Protein AF-A0A925KJ68-F1 (afdb_monomer_lite)

Secondary structure (DSSP, 8-state):
--GGG-STHHHHHHHHHHHHHHHHHTT---SSS-HHHHHHHHHHHHHHTT-HHHHHHHHHHHHHIIIIIIHHHS-GGGHHHHHHTSHHHHHHHHHHHHTTTTS--

Radius of gyration: 14.36 Å; chains: 1; bounding box: 29×29×43 Å

Foldseek 3Di:
DLPPCPPVVSLVVQQVVLVVVVVVCVVDPDPPDDVLVSLLSNLVSCVSVVVNVSSLVSLLVSQCCQPPPPLVPDPPVCSVCSCVVPPSNVVSVVVCVVVVVPPDD

Sequence (105 aa):
MADALRSGGRADEAVLLVREALTQLERCYPLAMYLGQVWWIAYQVLAAAGHTDEAVAALQAGRSWVLHDALPHVPVEYRESFLTGNLTNRSLLAQAQETGVGARG

Structure (mmCIF, N/CA/C/O backbone):
data_AF-A0A925KJ68-F1
#
_entry.id   AF-A0A925KJ68-F1
#
loop_
_atom_site.group_PDB
_atom_site.id
_atom_site.type_symbol
_atom_site.label_atom_id
_atom_site.label_alt_id
_atom_site.label_comp_id
_atom_site.label_asym_id
_atom_site.label_entity_id
_atom_site.label_seq_id
_atom_site.pdbx_PDB_ins_code
_atom_site.Cartn_x
_atom_site.Cartn_y
_atom_site.Cartn_z
_atom_site.occupancy
_atom_site.B_iso_or_equiv
_atom_site.auth_seq_id
_atom_site.auth_comp_id
_atom_site.auth_asym_id
_atom_site.auth_atom_id
_atom_site.pdbx_PDB_model_num
ATOM 1 N N . MET A 1 1 ? 5.770 -7.470 15.119 1.00 42.12 1 MET A N 1
ATOM 2 C CA . MET A 1 1 ? 5.695 -6.019 14.827 1.00 42.12 1 MET A CA 1
ATOM 3 C C . MET A 1 1 ? 4.271 -5.444 14.940 1.00 42.12 1 MET A C 1
ATOM 5 O O . MET A 1 1 ? 4.134 -4.235 14.857 1.00 42.12 1 MET A O 1
ATOM 9 N N . ALA A 1 2 ? 3.237 -6.259 15.212 1.00 43.56 2 ALA A N 1
ATOM 10 C CA . ALA A 1 2 ? 1.846 -5.807 15.378 1.00 43.56 2 ALA A CA 1
ATOM 11 C C . ALA A 1 2 ? 1.459 -5.386 16.819 1.00 43.56 2 ALA A C 1
ATOM 13 O O . ALA A 1 2 ? 0.488 -4.663 17.002 1.00 43.56 2 ALA A O 1
ATOM 14 N N . ASP A 1 3 ? 2.227 -5.772 17.846 1.00 43.69 3 ASP A N 1
ATOM 15 C CA . ASP A 1 3 ? 1.875 -5.493 19.255 1.00 43.69 3 ASP A CA 1
ATOM 16 C C . ASP A 1 3 ? 2.063 -4.021 19.678 1.00 43.69 3 ASP A C 1
ATOM 18 O O . ASP A 1 3 ? 1.486 -3.564 20.662 1.00 43.69 3 ASP A O 1
ATOM 22 N N . ALA A 1 4 ? 2.853 -3.243 18.929 1.00 41.78 4 ALA A N 1
ATOM 23 C CA . ALA A 1 4 ? 3.221 -1.880 19.317 1.00 41.78 4 ALA A CA 1
ATOM 24 C C . ALA A 1 4 ? 2.145 -0.817 19.016 1.00 41.78 4 ALA A C 1
ATOM 26 O O . ALA A 1 4 ? 2.259 0.301 19.516 1.00 41.78 4 ALA A O 1
ATOM 27 N N . LEU A 1 5 ? 1.116 -1.139 18.223 1.00 52.06 5 LEU A N 1
ATOM 28 C CA . LEU A 1 5 ? 0.038 -0.206 17.850 1.00 52.06 5 LEU A CA 1
ATOM 29 C C . LEU A 1 5 ? -1.174 -0.270 18.798 1.00 52.06 5 LEU A C 1
ATOM 31 O O . LEU A 1 5 ? -2.075 0.553 18.704 1.00 52.06 5 LEU A O 1
ATOM 35 N N . ARG A 1 6 ? -1.185 -1.210 19.753 1.00 51.97 6 ARG A N 1
ATOM 36 C CA . ARG A 1 6 ? -2.344 -1.531 20.604 1.00 51.97 6 ARG A CA 1
ATOM 37 C C . ARG A 1 6 ? -2.566 -0.581 21.796 1.00 51.97 6 ARG A C 1
ATOM 39 O O . ARG A 1 6 ? -3.411 -0.844 22.645 1.00 51.97 6 ARG A O 1
ATOM 46 N N . SER A 1 7 ? -1.824 0.518 21.904 1.00 49.94 7 SER A N 1
ATOM 47 C CA . SER A 1 7 ? -2.083 1.552 22.915 1.00 49.94 7 SER A CA 1
ATOM 48 C C . SER A 1 7 ? -2.966 2.641 22.300 1.00 49.94 7 SER A C 1
ATOM 50 O O . SER A 1 7 ? -2.426 3.572 21.711 1.00 49.94 7 SER A O 1
ATOM 52 N N . GLY A 1 8 ? -4.290 2.486 22.415 1.00 54.50 8 GLY A N 1
ATOM 53 C CA . GLY A 1 8 ? -5.386 3.335 21.896 1.00 54.50 8 GLY A CA 1
ATOM 54 C C . GLY A 1 8 ? -5.028 4.642 21.174 1.00 54.50 8 GLY A C 1
ATOM 55 O O . GLY A 1 8 ? -5.306 4.757 19.991 1.00 54.50 8 GLY A O 1
ATOM 56 N N . GLY A 1 9 ? -4.355 5.597 21.829 1.00 61.75 9 GLY A N 1
ATOM 57 C CA . GLY A 1 9 ? -3.986 6.880 21.205 1.00 61.75 9 GLY A CA 1
ATOM 58 C C . GLY A 1 9 ? -3.048 6.777 19.991 1.00 61.75 9 GLY A C 1
ATOM 59 O O . GLY A 1 9 ? -3.192 7.522 19.031 1.00 61.75 9 GLY A O 1
ATOM 60 N N . ARG A 1 10 ? -2.147 5.788 19.962 1.00 74.75 10 ARG A N 1
ATOM 61 C CA . ARG A 1 10 ? -1.194 5.605 18.851 1.00 74.75 10 ARG A CA 1
ATOM 62 C C . ARG A 1 10 ? -1.845 5.057 17.582 1.00 74.75 10 ARG A C 1
ATOM 64 O O . ARG A 1 10 ? -1.282 5.234 16.505 1.00 74.75 10 ARG A O 1
ATOM 71 N N . ALA A 1 11 ? -2.981 4.368 17.705 1.00 80.06 11 ALA A N 1
ATOM 72 C CA . ALA A 1 11 ? -3.716 3.850 16.556 1.00 80.06 11 ALA A CA 1
ATOM 73 C C . ALA A 1 11 ? -4.455 4.986 15.836 1.00 80.06 11 ALA A C 1
ATOM 75 O O . ALA A 1 11 ? -4.313 5.125 14.623 1.00 80.06 11 ALA A O 1
ATOM 76 N N . ASP A 1 12 ? -5.142 5.849 16.587 1.00 84.06 12 ASP A N 1
ATOM 77 C CA . ASP A 1 12 ? -5.860 7.003 16.036 1.00 84.06 12 ASP A CA 1
ATOM 78 C C . ASP A 1 12 ? -4.902 8.012 15.384 1.00 84.06 12 ASP A C 1
ATOM 80 O O . ASP A 1 12 ? -5.144 8.485 14.271 1.00 84.06 12 ASP A O 1
ATOM 84 N N . GLU A 1 13 ? -3.762 8.287 16.029 1.00 86.94 13 GLU A N 1
ATOM 85 C CA . GLU A 1 13 ? -2.701 9.119 15.451 1.00 86.94 13 GLU A CA 1
ATOM 86 C C . GLU A 1 13 ? -2.149 8.516 14.150 1.00 86.94 13 GLU A C 1
ATOM 88 O O . GLU A 1 13 ? -1.968 9.227 13.160 1.00 86.94 13 GLU A O 1
ATOM 93 N N . ALA A 1 14 ? -1.919 7.199 14.113 1.00 86.56 14 ALA A N 1
ATOM 94 C CA . ALA A 1 14 ? -1.439 6.524 12.910 1.00 86.56 14 ALA A CA 1
ATOM 95 C C . ALA A 1 14 ? -2.460 6.593 11.764 1.00 86.56 14 ALA A C 1
ATOM 97 O O . ALA A 1 14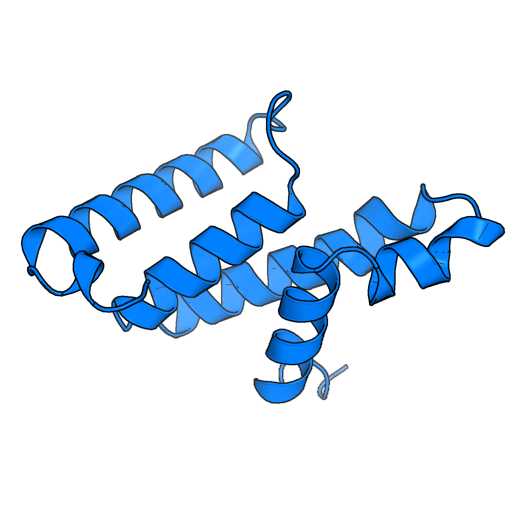 ? -2.074 6.828 10.617 1.00 86.56 14 ALA A O 1
ATOM 98 N N . VAL A 1 15 ? -3.752 6.432 12.061 1.00 90.94 15 VAL A N 1
ATOM 99 C CA . VAL A 1 15 ? -4.832 6.576 11.074 1.00 90.94 15 VAL A CA 1
ATOM 100 C C . VAL A 1 15 ? -4.866 7.997 10.514 1.00 90.94 15 VAL A C 1
ATOM 102 O O . VAL A 1 15 ? -4.946 8.168 9.296 1.00 90.94 15 VAL A O 1
ATOM 105 N N . LEU A 1 16 ? -4.756 9.017 11.371 1.00 91.19 16 LEU A N 1
ATOM 106 C CA . LEU A 1 16 ? -4.734 10.413 10.932 1.00 91.19 16 LEU A CA 1
ATOM 107 C C . LEU A 1 16 ? -3.545 10.691 10.003 1.00 91.19 16 LEU A C 1
ATOM 109 O O . LEU A 1 16 ? -3.725 11.270 8.932 1.00 91.19 16 LEU A O 1
ATOM 113 N N . LEU A 1 17 ? -2.349 10.229 10.378 1.00 90.38 17 LEU A N 1
ATOM 114 C CA . LEU A 1 17 ? -1.136 10.388 9.572 1.00 90.38 17 LEU A CA 1
ATOM 115 C C . LEU A 1 17 ? -1.246 9.692 8.213 1.00 90.38 17 LEU A C 1
ATOM 117 O O . LEU A 1 17 ? -0.818 10.247 7.203 1.00 90.38 17 LEU A O 1
ATOM 121 N N . VAL A 1 18 ? -1.836 8.496 8.170 1.00 90.75 18 VAL A N 1
ATOM 122 C CA . VAL A 1 18 ? -2.081 7.787 6.911 1.00 90.75 18 VAL A CA 1
ATOM 123 C C . VAL A 1 18 ? -3.050 8.567 6.029 1.00 90.75 18 VAL A C 1
ATOM 125 O O . VAL A 1 18 ? -2.747 8.774 4.859 1.00 90.75 18 VAL A O 1
ATOM 128 N N . ARG A 1 19 ? -4.181 9.041 6.560 1.00 91.50 19 ARG A N 1
ATOM 129 C CA . ARG A 1 19 ? -5.160 9.816 5.777 1.00 91.50 19 ARG A CA 1
ATOM 130 C C . ARG A 1 19 ? -4.560 11.103 5.216 1.00 91.50 19 ARG A C 1
ATOM 132 O O . ARG A 1 19 ? -4.789 11.426 4.051 1.00 91.50 19 ARG A O 1
ATOM 139 N N . GLU A 1 20 ? -3.757 11.799 6.013 1.00 89.75 20 GLU A N 1
ATOM 140 C CA . GLU A 1 20 ? -3.028 12.984 5.562 1.00 89.75 20 GLU A CA 1
ATOM 141 C C . GLU A 1 20 ? -2.045 12.627 4.437 1.00 89.75 20 GLU A C 1
ATOM 143 O O . GLU A 1 20 ? -2.041 13.273 3.391 1.00 89.75 20 GLU A O 1
ATOM 148 N N . ALA A 1 21 ? -1.274 11.546 4.588 1.00 87.00 21 ALA A N 1
ATOM 149 C CA . ALA A 1 21 ? -0.361 11.078 3.546 1.00 87.00 21 ALA A CA 1
ATOM 150 C C . ALA A 1 21 ? -1.094 10.703 2.243 1.00 87.00 21 ALA A C 1
ATOM 152 O O . ALA A 1 21 ? -0.618 11.037 1.158 1.00 87.00 21 ALA A O 1
ATOM 153 N N . LEU A 1 22 ? -2.260 10.053 2.332 1.00 86.88 22 LEU A N 1
ATOM 154 C CA . LEU A 1 22 ? -3.095 9.731 1.170 1.00 86.88 22 LEU A CA 1
ATOM 155 C C . LEU A 1 22 ? -3.676 10.989 0.504 1.00 86.88 22 LEU A C 1
ATOM 157 O O . LEU A 1 22 ? -3.706 11.076 -0.718 1.00 86.88 22 LEU A O 1
ATOM 161 N N . THR A 1 23 ? -4.060 11.995 1.289 1.00 87.38 23 THR A N 1
ATOM 162 C CA . THR A 1 23 ? -4.538 13.288 0.768 1.00 87.38 23 THR A CA 1
ATOM 163 C C . THR A 1 23 ? -3.417 14.058 0.066 1.00 87.38 23 THR A C 1
ATOM 165 O O . THR A 1 23 ? -3.623 14.690 -0.970 1.00 87.38 23 THR A O 1
ATOM 168 N N . GLN A 1 24 ? -2.195 13.999 0.600 1.00 84.31 24 GLN A N 1
ATOM 169 C CA . GLN A 1 24 ? -1.029 14.608 -0.038 1.00 84.31 24 GLN A CA 1
ATOM 170 C C . GLN A 1 24 ? -0.622 13.878 -1.318 1.00 84.31 24 GLN A C 1
ATOM 172 O O . GLN A 1 24 ? -0.180 14.530 -2.263 1.00 84.31 24 GLN A O 1
ATOM 177 N N . LEU A 1 25 ? -0.818 12.559 -1.381 1.00 80.88 25 LEU A N 1
ATOM 178 C CA . LEU A 1 25 ? -0.553 11.757 -2.574 1.00 80.88 25 LEU A CA 1
ATOM 179 C C . LEU A 1 25 ? -1.365 12.194 -3.794 1.00 80.88 25 LEU A C 1
ATOM 181 O O . LEU A 1 25 ? -0.843 12.176 -4.906 1.00 80.88 25 LEU A O 1
ATOM 185 N N . GLU A 1 26 ? -2.609 12.630 -3.591 1.00 70.50 26 GLU A N 1
ATOM 186 C CA . GLU A 1 26 ? -3.448 13.179 -4.665 1.00 70.50 26 GLU A CA 1
ATOM 187 C C . GLU A 1 26 ? -2.869 14.470 -5.260 1.00 70.50 26 GLU A C 1
ATOM 189 O O . GLU A 1 26 ? -3.176 14.835 -6.394 1.00 70.50 26 GLU A O 1
ATOM 194 N N . ARG A 1 27 ? -2.026 15.176 -4.499 1.00 74.25 27 ARG A N 1
ATOM 195 C CA . ARG A 1 27 ? -1.457 16.474 -4.878 1.00 74.25 27 ARG A CA 1
ATOM 196 C C . ARG A 1 27 ? -0.021 16.365 -5.374 1.00 74.25 27 ARG A C 1
ATOM 198 O O . ARG A 1 27 ? 0.354 17.091 -6.291 1.00 74.25 27 ARG A O 1
ATOM 205 N N . CYS A 1 28 ? 0.774 15.482 -4.774 1.00 68.94 28 CYS A N 1
ATOM 206 C CA . CYS A 1 28 ? 2.198 15.336 -5.045 1.00 68.94 28 CYS A CA 1
ATOM 207 C C . CYS A 1 28 ? 2.638 13.873 -4.925 1.00 68.94 28 CYS A C 1
ATOM 209 O O . CYS A 1 28 ? 2.460 13.233 -3.889 1.00 68.94 28 CYS A O 1
ATOM 211 N N . TYR A 1 29 ? 3.322 13.373 -5.954 1.00 67.19 29 TYR A N 1
ATOM 212 C CA . TYR A 1 29 ? 3.985 12.072 -5.891 1.00 67.19 29 TYR A CA 1
ATOM 213 C C . TYR A 1 29 ? 5.179 12.115 -4.913 1.00 67.19 29 TYR A C 1
ATOM 215 O O . TYR A 1 29 ? 6.028 13.006 -5.029 1.00 67.19 29 TYR A O 1
ATOM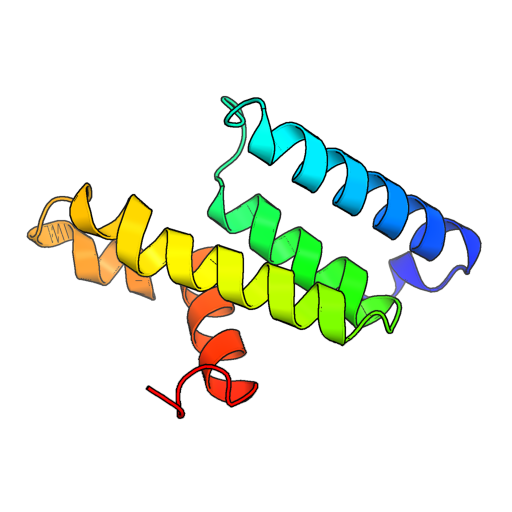 223 N N . PRO A 1 30 ? 5.301 11.169 -3.963 1.00 64.38 30 PRO A N 1
ATOM 224 C CA . PRO A 1 30 ? 6.402 11.139 -3.012 1.00 64.38 30 PRO A CA 1
ATOM 225 C C . PRO A 1 30 ? 7.703 10.782 -3.730 1.00 64.38 30 PRO A C 1
ATOM 227 O O . PRO A 1 30 ? 7.885 9.666 -4.204 1.00 64.38 30 PRO A O 1
ATOM 230 N N . LEU A 1 31 ? 8.645 11.726 -3.762 1.00 59.84 31 LEU A N 1
ATOM 231 C CA . LEU A 1 31 ? 9.964 11.529 -4.376 1.00 59.84 31 LEU A CA 1
ATOM 232 C C . LEU A 1 31 ? 10.854 10.550 -3.592 1.00 59.84 31 LEU A C 1
ATOM 234 O O . LEU A 1 31 ? 11.761 9.951 -4.159 1.00 59.84 31 LEU A O 1
ATOM 238 N N . ALA A 1 32 ? 10.607 10.399 -2.288 1.00 70.25 32 ALA A N 1
ATOM 239 C CA . ALA A 1 32 ? 11.458 9.626 -1.383 1.00 70.25 32 ALA A CA 1
ATOM 240 C C . ALA A 1 32 ? 10.918 8.226 -1.048 1.00 70.25 32 ALA A C 1
ATOM 242 O O . ALA A 1 32 ? 11.619 7.453 -0.396 1.00 70.25 32 ALA A O 1
ATOM 243 N N . MET A 1 33 ? 9.687 7.888 -1.452 1.00 75.56 33 MET A N 1
ATOM 244 C CA . MET A 1 33 ? 9.072 6.612 -1.085 1.00 75.56 33 MET A CA 1
ATOM 245 C C . MET A 1 33 ? 8.427 5.916 -2.276 1.00 75.56 33 MET A C 1
ATOM 247 O O . MET A 1 33 ? 7.715 6.518 -3.072 1.00 75.56 33 MET A O 1
ATOM 251 N N . TYR A 1 34 ? 8.647 4.606 -2.348 1.00 86.94 34 TYR A N 1
ATOM 252 C CA . TYR A 1 34 ? 7.971 3.731 -3.292 1.00 86.94 34 TYR A CA 1
ATOM 253 C C . TYR A 1 34 ? 6.457 3.762 -3.050 1.00 86.94 34 TYR A C 1
ATOM 255 O O . TYR A 1 34 ? 6.004 3.425 -1.957 1.00 86.94 34 TYR A O 1
ATOM 263 N N . LEU A 1 35 ? 5.664 4.140 -4.056 1.00 89.19 35 LEU A N 1
ATOM 264 C CA . LEU A 1 35 ? 4.227 4.369 -3.875 1.00 89.19 35 LEU A CA 1
ATOM 265 C C . LEU A 1 35 ? 3.468 3.106 -3.426 1.00 89.19 35 LEU A C 1
ATOM 267 O O . LEU A 1 35 ? 2.610 3.185 -2.549 1.00 89.19 35 LEU A O 1
ATOM 271 N N . GLY A 1 36 ? 3.863 1.919 -3.898 1.00 90.62 36 GLY A N 1
ATOM 272 C CA . GLY A 1 36 ? 3.324 0.656 -3.379 1.00 90.62 36 GLY A CA 1
ATOM 273 C C . GLY A 1 36 ? 3.496 0.505 -1.860 1.00 90.62 36 GLY A C 1
ATOM 274 O O . GLY A 1 36 ? 2.623 -0.038 -1.186 1.00 90.62 36 G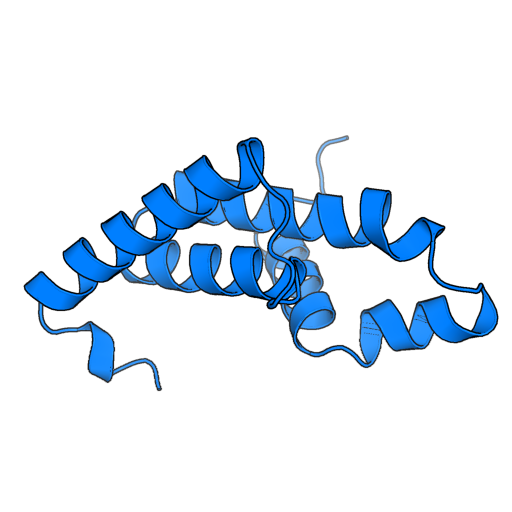LY A O 1
ATOM 275 N N . GLN A 1 37 ? 4.577 1.044 -1.286 1.00 91.38 37 GLN A N 1
ATOM 276 C CA . GLN A 1 37 ? 4.806 1.022 0.161 1.00 91.38 37 GLN A CA 1
ATOM 277 C C . GLN A 1 37 ? 3.812 1.913 0.909 1.00 91.38 37 GLN A C 1
ATOM 279 O O . GLN A 1 37 ? 3.370 1.526 1.990 1.00 91.38 37 GLN A O 1
ATOM 284 N N . VAL A 1 38 ? 3.431 3.066 0.343 1.00 92.44 38 VAL A N 1
ATOM 285 C CA . VAL A 1 38 ? 2.435 3.955 0.964 1.00 92.44 38 VAL A CA 1
ATOM 286 C C . VAL A 1 38 ? 1.105 3.220 1.096 1.00 92.44 38 VAL A C 1
ATOM 288 O O . VAL A 1 38 ? 0.551 3.135 2.191 1.00 92.44 38 VAL A O 1
ATOM 291 N N . TRP A 1 39 ? 0.633 2.626 -0.004 1.00 94.75 39 TRP A N 1
ATOM 292 C CA . TRP A 1 39 ? -0.636 1.902 -0.038 1.00 94.75 39 TRP A CA 1
ATOM 293 C C . TRP A 1 39 ? -0.646 0.702 0.909 1.00 94.75 39 TRP A C 1
ATOM 295 O O . TRP A 1 39 ? -1.627 0.470 1.614 1.00 94.75 39 TRP A O 1
ATOM 305 N N . TRP A 1 40 ? 0.468 -0.028 0.987 1.00 95.19 40 TRP A N 1
ATOM 306 C CA . TRP A 1 40 ? 0.587 -1.169 1.890 1.00 95.19 40 TRP A CA 1
ATOM 307 C C . TRP A 1 40 ? 0.590 -0.772 3.373 1.00 95.19 40 TRP A C 1
ATOM 309 O O . TRP A 1 40 ? -0.006 -1.468 4.197 1.00 95.19 40 TRP A O 1
ATOM 319 N N . ILE A 1 41 ? 1.238 0.340 3.733 1.00 93.38 41 ILE A N 1
ATOM 320 C CA . ILE A 1 41 ? 1.200 0.877 5.102 1.00 93.38 41 ILE A CA 1
ATOM 321 C C . ILE A 1 41 ? -0.215 1.352 5.439 1.00 93.38 41 ILE A C 1
ATOM 323 O O . ILE A 1 41 ? -0.720 1.029 6.514 1.00 93.38 41 ILE A O 1
ATOM 327 N N . ALA A 1 42 ? -0.868 2.061 4.515 1.00 93.81 42 ALA A N 1
ATOM 328 C CA . ALA A 1 42 ? -2.221 2.559 4.710 1.00 93.81 42 ALA A CA 1
ATOM 329 C C . ALA A 1 42 ? -3.210 1.424 5.003 1.00 93.81 42 ALA A C 1
ATOM 331 O O . ALA A 1 42 ? -3.908 1.473 6.015 1.00 93.81 42 ALA A O 1
ATOM 332 N N . TYR A 1 43 ? -3.197 0.365 4.183 1.00 95.38 43 TYR A N 1
ATOM 333 C CA . TYR A 1 43 ? -4.005 -0.833 4.417 1.00 95.38 43 TYR A CA 1
ATOM 334 C C . TYR A 1 43 ? -3.777 -1.416 5.817 1.00 95.38 43 TYR A C 1
ATOM 336 O O . TYR A 1 43 ? -4.737 -1.627 6.552 1.00 95.38 43 TYR A O 1
ATOM 344 N N . GLN A 1 44 ? -2.519 -1.644 6.214 1.00 94.56 44 GLN A N 1
ATOM 345 C CA . GLN A 1 44 ? -2.204 -2.260 7.507 1.00 94.56 44 GLN A CA 1
ATOM 346 C C . GLN A 1 44 ? -2.687 -1.424 8.693 1.00 94.56 44 GLN A C 1
ATOM 348 O O . GLN A 1 44 ? -3.246 -1.976 9.637 1.00 94.56 44 GLN A O 1
ATOM 353 N N . VAL A 1 45 ? -2.473 -0.107 8.653 1.00 93.75 45 VAL A N 1
ATOM 354 C CA . VAL A 1 45 ? -2.879 0.802 9.733 1.00 93.75 45 VAL A CA 1
ATOM 355 C C . VAL A 1 45 ? -4.401 0.861 9.842 1.00 93.75 45 VAL A C 1
ATOM 357 O O . VAL A 1 45 ? -4.941 0.685 10.931 1.00 93.75 45 VAL A O 1
ATOM 360 N N . LEU A 1 46 ? -5.096 1.046 8.717 1.00 93.50 46 LEU A N 1
ATOM 361 C CA . LEU A 1 46 ? -6.556 1.141 8.685 1.00 93.50 46 LEU A CA 1
ATOM 362 C C . LEU A 1 46 ? -7.213 -0.186 9.087 1.00 93.50 46 LEU A C 1
ATOM 364 O O . LEU A 1 46 ? -8.138 -0.187 9.897 1.00 93.50 46 LEU A O 1
ATOM 368 N N . ALA A 1 47 ? -6.699 -1.319 8.599 1.00 92.69 47 ALA A N 1
ATOM 369 C CA . ALA A 1 47 ? -7.194 -2.642 8.968 1.00 92.69 47 ALA A CA 1
ATOM 370 C C . ALA A 1 47 ? -6.979 -2.930 10.461 1.00 92.69 47 ALA A C 1
ATOM 372 O O . ALA A 1 47 ? -7.894 -3.407 11.129 1.00 92.69 47 ALA A O 1
ATOM 373 N N . ALA A 1 48 ? -5.801 -2.598 11.005 1.00 90.19 48 ALA A N 1
ATOM 374 C CA . ALA A 1 48 ? -5.501 -2.783 12.425 1.00 90.19 48 ALA A CA 1
ATOM 375 C C . ALA A 1 48 ? -6.371 -1.904 13.340 1.00 90.19 48 ALA A C 1
ATOM 377 O O . ALA A 1 48 ? -6.682 -2.314 14.457 1.00 90.19 48 ALA A O 1
ATOM 378 N N . ALA A 1 49 ? -6.780 -0.724 12.867 1.00 90.56 49 ALA A N 1
ATOM 379 C CA . ALA A 1 49 ? -7.691 0.177 13.570 1.00 90.56 49 ALA A CA 1
ATOM 380 C C . ALA A 1 49 ? -9.185 -0.160 13.360 1.00 90.56 49 ALA A C 1
ATOM 382 O O . ALA A 1 49 ? -10.046 0.490 13.945 1.00 90.56 49 ALA A O 1
ATOM 383 N N . GLY A 1 50 ? -9.514 -1.169 12.543 1.00 91.75 50 GLY A N 1
ATOM 384 C CA . GLY A 1 50 ? -10.899 -1.570 12.266 1.00 91.75 50 GLY A CA 1
ATOM 385 C C . GLY A 1 50 ? -11.625 -0.713 11.220 1.00 91.75 50 GLY A C 1
ATOM 386 O O . GLY A 1 50 ? -12.826 -0.880 11.025 1.00 91.75 50 GLY A O 1
ATOM 387 N N . HIS A 1 51 ? -10.920 0.170 10.508 1.00 92.12 51 HIS A N 1
ATOM 388 C CA . HIS A 1 51 ? -11.460 0.953 9.392 1.00 92.12 51 HIS A CA 1
ATOM 389 C C . HIS A 1 51 ? -11.479 0.120 8.101 1.00 92.12 51 HIS A C 1
ATOM 391 O O . HIS A 1 51 ? -10.729 0.378 7.160 1.00 92.12 51 HIS A O 1
ATOM 397 N N . THR A 1 52 ? -12.315 -0.922 8.069 1.00 92.38 52 THR A N 1
ATOM 398 C CA . THR A 1 52 ? -12.305 -1.951 7.015 1.00 92.38 52 THR A CA 1
ATOM 399 C C . THR A 1 52 ? -12.526 -1.391 5.610 1.00 92.38 52 THR A C 1
ATOM 401 O O . THR A 1 52 ? -11.762 -1.733 4.712 1.00 92.38 52 THR A O 1
ATOM 404 N N . ASP A 1 53 ? -13.509 -0.512 5.406 1.00 93.62 53 ASP A N 1
ATOM 405 C CA . ASP A 1 53 ? -13.810 0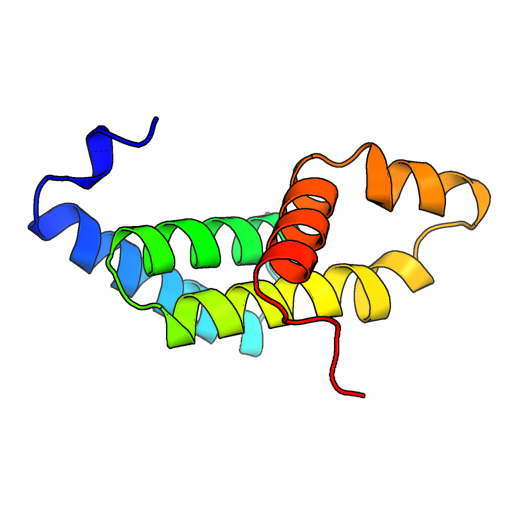.025 4.070 1.00 93.62 53 ASP A CA 1
ATOM 406 C C . ASP A 1 53 ? -12.653 0.867 3.514 1.00 93.62 53 ASP A C 1
ATOM 408 O O . ASP A 1 53 ? -12.256 0.714 2.358 1.00 93.62 53 ASP A O 1
ATOM 412 N N . GLU A 1 54 ? -12.050 1.710 4.355 1.00 94.00 54 GLU A N 1
ATOM 413 C CA . GLU A 1 54 ? -10.885 2.518 3.977 1.00 94.00 54 GLU A CA 1
ATOM 414 C C . GLU A 1 54 ? -9.652 1.645 3.730 1.00 94.00 54 GLU A C 1
ATOM 416 O O . GLU A 1 54 ? -8.895 1.891 2.790 1.00 94.00 54 GLU A O 1
ATOM 421 N N . ALA A 1 55 ? -9.459 0.592 4.530 1.00 94.69 55 ALA A N 1
ATOM 422 C CA . ALA A 1 55 ? -8.387 -0.369 4.309 1.00 94.69 55 ALA A CA 1
ATOM 423 C C . ALA A 1 55 ? -8.545 -1.054 2.942 1.00 94.69 55 ALA A C 1
ATOM 425 O O . ALA A 1 55 ? -7.586 -1.129 2.171 1.00 94.69 55 ALA A O 1
ATOM 426 N N . VAL A 1 56 ? -9.759 -1.498 2.605 1.00 94.62 56 VAL A N 1
ATOM 427 C CA . VAL A 1 56 ? -10.064 -2.099 1.300 1.00 94.62 56 VAL A CA 1
ATOM 428 C C . VAL A 1 56 ? -9.836 -1.100 0.165 1.00 94.62 56 VAL A C 1
ATOM 430 O O . VAL A 1 56 ? -9.236 -1.467 -0.845 1.00 94.62 56 VAL A O 1
ATOM 433 N N . ALA A 1 57 ? -10.242 0.161 0.326 1.00 94.06 57 ALA A N 1
ATOM 434 C CA . ALA A 1 57 ? -9.988 1.205 -0.665 1.00 94.06 57 ALA A CA 1
ATOM 435 C C . ALA A 1 57 ? -8.481 1.435 -0.894 1.00 94.06 57 ALA A C 1
ATOM 437 O O . ALA A 1 57 ? -8.032 1.476 -2.041 1.00 94.06 57 ALA A O 1
ATOM 438 N N . ALA A 1 58 ? -7.680 1.504 0.173 1.00 94.50 58 ALA A N 1
ATOM 439 C CA . ALA A 1 58 ? -6.225 1.642 0.075 1.00 94.50 58 ALA A CA 1
ATOM 440 C C . ALA A 1 58 ? -5.573 0.431 -0.617 1.00 94.50 58 ALA A C 1
ATOM 442 O O . ALA A 1 58 ? -4.676 0.586 -1.449 1.00 94.50 58 ALA A O 1
ATOM 443 N N . LEU A 1 59 ? -6.050 -0.778 -0.313 1.00 95.44 59 LEU A N 1
ATOM 444 C CA . LEU A 1 59 ? -5.586 -2.012 -0.941 1.00 95.44 59 LEU A CA 1
ATOM 445 C C . LEU A 1 59 ? -5.901 -2.046 -2.445 1.00 95.44 59 LEU A C 1
ATOM 447 O O . LEU A 1 59 ? -5.049 -2.433 -3.248 1.00 95.44 59 LEU A O 1
ATOM 451 N N . GLN A 1 60 ? -7.098 -1.602 -2.832 1.00 95.00 60 GLN A N 1
ATOM 452 C CA . GLN A 1 60 ? -7.520 -1.475 -4.227 1.00 95.00 60 GLN A CA 1
ATOM 453 C C . GLN A 1 60 ? -6.676 -0.460 -4.994 1.00 95.00 60 GLN A C 1
ATOM 455 O O . GLN A 1 60 ? -6.187 -0.764 -6.083 1.00 95.00 60 GLN A O 1
ATOM 460 N N . ALA A 1 61 ? -6.449 0.715 -4.405 1.00 94.31 61 ALA A N 1
ATOM 461 C CA . ALA A 1 61 ? -5.594 1.744 -4.984 1.00 94.31 61 ALA A CA 1
ATOM 462 C C . ALA A 1 61 ? -4.163 1.226 -5.189 1.00 94.31 61 ALA A C 1
ATOM 464 O O . ALA A 1 61 ? -3.607 1.359 -6.278 1.00 94.31 61 ALA A O 1
ATOM 465 N N . GLY A 1 62 ? -3.599 0.540 -4.189 1.00 94.62 62 GLY A N 1
ATOM 466 C CA . GLY A 1 62 ? -2.281 -0.082 -4.291 1.00 94.62 62 GLY A CA 1
ATOM 467 C C . GLY A 1 62 ? -2.194 -1.140 -5.388 1.00 94.62 62 GLY A C 1
ATOM 468 O O . GLY A 1 62 ? -1.253 -1.123 -6.181 1.00 94.62 62 GLY A O 1
ATOM 469 N N . ARG A 1 63 ? -3.185 -2.034 -5.484 1.00 95.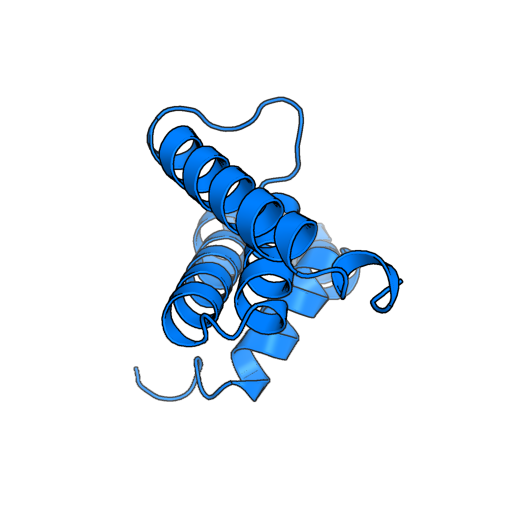81 63 ARG A N 1
ATOM 470 C CA . ARG A 1 63 ? -3.261 -3.028 -6.566 1.00 95.81 63 ARG A CA 1
ATOM 471 C C . ARG A 1 63 ? -3.361 -2.365 -7.937 1.00 95.81 63 ARG A C 1
ATOM 473 O O . ARG A 1 63 ? -2.639 -2.771 -8.848 1.00 95.81 63 ARG A O 1
ATOM 480 N N . SER A 1 64 ? -4.250 -1.384 -8.085 1.00 95.06 64 SER A N 1
ATOM 481 C CA . SER A 1 64 ? -4.436 -0.663 -9.345 1.00 95.06 64 SER A CA 1
ATOM 482 C C . SER A 1 64 ? -3.135 -0.001 -9.768 1.00 95.06 64 SER A C 1
ATOM 484 O O . SER A 1 64 ? -2.683 -0.211 -10.889 1.00 95.06 64 SER A O 1
ATOM 486 N N . TRP A 1 65 ? -2.472 0.683 -8.837 1.00 94.44 65 TRP A N 1
ATOM 487 C CA . TRP A 1 65 ? -1.188 1.310 -9.097 1.00 94.44 65 TRP A CA 1
ATOM 488 C C . TRP A 1 65 ? -0.128 0.301 -9.550 1.00 94.44 65 TRP A C 1
ATOM 490 O O . TRP A 1 65 ? 0.546 0.525 -10.551 1.00 94.44 65 TRP A O 1
ATOM 500 N N . VAL A 1 66 ? -0.001 -0.850 -8.876 1.00 95.44 66 VAL A N 1
ATOM 501 C CA . VAL A 1 66 ? 0.968 -1.885 -9.279 1.00 95.44 66 VAL A CA 1
ATOM 502 C C . VAL A 1 66 ? 0.701 -2.369 -10.706 1.00 95.44 66 VAL A C 1
ATOM 504 O O . VAL A 1 66 ? 1.641 -2.460 -11.493 1.00 95.44 66 VAL A O 1
ATOM 507 N N . LEU A 1 67 ? -0.550 -2.691 -11.044 1.00 95.56 67 LEU A N 1
ATOM 508 C CA . LEU A 1 67 ? -0.893 -3.364 -12.302 1.00 95.56 67 LEU A CA 1
ATOM 509 C C . LEU A 1 67 ? -1.055 -2.416 -13.493 1.00 95.56 67 LEU A C 1
ATOM 511 O O . LEU A 1 67 ? -0.713 -2.791 -14.615 1.00 95.56 67 LEU A O 1
ATOM 515 N N . HIS A 1 68 ? -1.600 -1.226 -13.261 1.00 95.06 68 HIS A N 1
ATOM 516 C CA . HIS A 1 68 ? -2.052 -0.323 -14.317 1.00 95.06 68 HIS A CA 1
ATOM 517 C C . HIS A 1 68 ? -1.181 0.921 -14.463 1.00 95.06 68 HIS A C 1
ATOM 519 O O . HIS A 1 68 ? -1.086 1.432 -15.574 1.00 95.06 68 HIS A O 1
ATOM 525 N N . ASP A 1 69 ? -0.501 1.355 -13.402 1.00 92.50 69 ASP A N 1
ATOM 526 C CA . ASP A 1 69 ? 0.396 2.510 -13.466 1.00 92.50 69 ASP A CA 1
ATOM 527 C C . ASP A 1 69 ? 1.862 2.067 -13.532 1.00 92.50 69 ASP A C 1
ATOM 529 O O . ASP A 1 69 ? 2.571 2.385 -14.478 1.00 92.50 69 ASP A O 1
ATOM 533 N N . ALA A 1 70 ? 2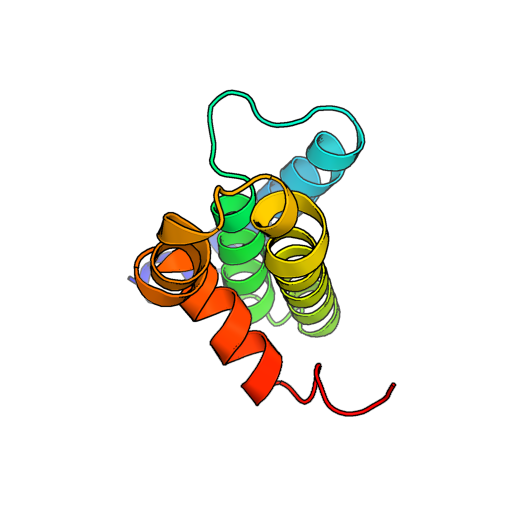.337 1.277 -12.568 1.00 93.19 70 ALA A N 1
ATOM 534 C CA . ALA A 1 70 ? 3.753 0.941 -12.444 1.00 93.19 70 ALA A CA 1
ATOM 535 C C . ALA A 1 70 ? 4.218 -0.128 -13.445 1.00 93.19 70 ALA A C 1
ATOM 537 O O . ALA A 1 70 ? 5.199 0.081 -14.161 1.00 93.19 70 ALA A O 1
ATOM 538 N N . LEU A 1 71 ? 3.528 -1.274 -13.513 1.00 94.94 71 LEU A N 1
ATOM 539 C CA . LEU A 1 71 ? 3.928 -2.421 -14.339 1.00 94.94 71 LEU A CA 1
ATOM 540 C C . LEU A 1 71 ? 4.118 -2.091 -15.836 1.00 94.94 71 LEU A C 1
ATOM 542 O O . LEU A 1 71 ? 5.088 -2.594 -16.412 1.00 94.94 71 LEU A O 1
ATOM 546 N N . PRO A 1 72 ? 3.275 -1.265 -16.494 1.00 96.69 72 PRO A N 1
ATOM 547 C CA . PRO A 1 72 ? 3.470 -0.916 -17.904 1.00 96.69 72 PRO A CA 1
ATOM 548 C C . PRO A 1 72 ? 4.810 -0.236 -18.202 1.00 96.69 72 PRO A C 1
ATOM 550 O O . PRO A 1 72 ? 5.353 -0.425 -19.292 1.00 96.69 72 PRO A O 1
ATOM 553 N N . HIS A 1 73 ? 5.361 0.503 -17.235 1.00 93.81 73 HIS A N 1
ATOM 554 C CA . HIS A 1 73 ? 6.650 1.188 -17.357 1.00 93.81 73 HIS A CA 1
ATOM 555 C C . HIS A 1 73 ? 7.855 0.290 -17.043 1.00 93.81 73 HIS A C 1
ATOM 557 O O . HIS A 1 73 ? 8.993 0.682 -17.299 1.00 93.81 73 HIS A O 1
ATOM 563 N N . VAL A 1 74 ? 7.632 -0.917 -16.515 1.00 94.12 74 VAL A N 1
ATOM 564 C CA . VAL A 1 74 ? 8.698 -1.891 -16.255 1.00 94.12 74 VAL A CA 1
ATOM 565 C C . VAL A 1 74 ? 9.055 -2.616 -17.562 1.00 94.12 74 VAL A C 1
ATOM 567 O O . VAL A 1 74 ? 8.146 -3.138 -18.229 1.00 94.12 74 VAL A O 1
ATOM 570 N N . PRO A 1 75 ? 10.354 -2.699 -17.931 1.00 96.94 75 PRO A N 1
ATOM 571 C CA . PRO A 1 75 ? 10.797 -3.485 -19.080 1.00 96.94 75 PRO A CA 1
ATOM 572 C C . PRO A 1 75 ? 10.309 -4.930 -18.985 1.00 96.94 75 PRO A C 1
ATOM 574 O O . PRO A 1 75 ? 10.223 -5.494 -17.891 1.00 96.94 75 PRO A O 1
ATOM 577 N N . VAL A 1 76 ? 9.951 -5.519 -20.126 1.00 94.69 76 VAL A N 1
ATOM 578 C CA . VAL A 1 76 ? 9.210 -6.788 -20.181 1.00 94.69 76 VAL A CA 1
ATOM 579 C C . VAL A 1 76 ? 9.926 -7.920 -19.442 1.00 94.69 76 VAL A C 1
ATOM 581 O O . VAL A 1 76 ? 9.282 -8.684 -18.728 1.00 94.69 76 VAL A O 1
ATOM 584 N N . GLU A 1 77 ? 11.251 -7.962 -19.533 1.00 96.06 77 GLU A N 1
ATOM 585 C CA . GLU A 1 77 ? 12.133 -8.935 -18.894 1.00 96.06 77 GLU A CA 1
ATOM 586 C C . GLU A 1 77 ? 12.140 -8.848 -17.358 1.00 96.06 77 GLU A C 1
ATOM 588 O O . GLU A 1 77 ? 12.440 -9.835 -16.690 1.00 96.06 77 GLU A O 1
ATOM 593 N N . TYR A 1 78 ? 11.761 -7.703 -16.780 1.00 96.00 78 TYR A N 1
ATOM 594 C CA . TYR A 1 78 ? 11.722 -7.493 -15.329 1.00 96.00 78 TYR A CA 1
ATOM 595 C C . TYR A 1 78 ? 10.311 -7.519 -14.745 1.00 96.00 78 TYR A C 1
ATOM 597 O O . TYR A 1 78 ? 10.161 -7.468 -13.524 1.00 96.00 78 TYR A O 1
ATOM 605 N N . ARG A 1 79 ? 9.264 -7.611 -15.574 1.00 95.12 79 ARG A N 1
ATOM 606 C CA . ARG A 1 79 ? 7.866 -7.568 -15.113 1.00 95.12 79 ARG A CA 1
ATOM 607 C C . ARG A 1 79 ? 7.539 -8.666 -14.111 1.00 95.12 79 ARG A C 1
ATOM 609 O O . ARG A 1 79 ? 6.915 -8.389 -13.092 1.00 95.12 79 ARG A O 1
ATOM 616 N N . GLU A 1 80 ? 7.998 -9.889 -14.358 1.00 94.31 80 GLU A N 1
ATOM 617 C CA . GLU A 1 80 ? 7.790 -10.996 -13.422 1.00 94.31 80 GLU A CA 1
ATOM 618 C C . GLU A 1 80 ? 8.465 -10.711 -12.076 1.00 94.31 80 GLU A C 1
ATOM 620 O O . GLU A 1 80 ? 7.814 -10.764 -11.033 1.00 94.31 80 GLU A O 1
ATOM 625 N N . SER A 1 81 ? 9.741 -10.316 -12.097 1.00 93.75 81 SER A N 1
ATOM 626 C CA . SER A 1 81 ? 10.485 -9.970 -10.882 1.00 93.75 81 SER A CA 1
ATOM 627 C C . SER A 1 81 ? 9.889 -8.764 -10.152 1.00 93.75 81 SER A C 1
ATOM 629 O O . SER A 1 81 ? 9.957 -8.696 -8.927 1.00 93.75 81 SER A O 1
ATOM 631 N N . PHE A 1 82 ? 9.297 -7.808 -10.865 1.00 95.31 82 PHE A N 1
ATOM 632 C CA . PHE A 1 82 ? 8.603 -6.677 -10.259 1.00 95.31 82 PHE A CA 1
ATOM 633 C C . PHE A 1 82 ? 7.354 -7.126 -9.490 1.00 95.31 82 PHE A C 1
ATOM 635 O O . PHE A 1 82 ? 7.094 -6.623 -8.397 1.00 95.31 82 PHE A O 1
ATOM 642 N N . LEU A 1 83 ? 6.604 -8.094 -10.023 1.00 93.62 83 LEU A N 1
ATOM 643 C CA . LEU A 1 83 ? 5.396 -8.618 -9.384 1.00 93.62 83 LEU A CA 1
ATOM 644 C C . LEU A 1 83 ? 5.709 -9.564 -8.216 1.00 93.62 83 LEU A C 1
ATOM 646 O O . LEU A 1 83 ? 5.024 -9.524 -7.195 1.00 93.62 83 LEU A O 1
ATOM 650 N N . THR A 1 84 ? 6.734 -10.409 -8.348 1.00 91.81 84 THR A N 1
ATOM 651 C CA . THR A 1 84 ? 7.003 -11.507 -7.400 1.00 91.81 84 THR A CA 1
ATOM 652 C C . THR A 1 84 ? 8.175 -11.243 -6.453 1.00 91.81 84 THR A C 1
ATOM 654 O O . THR A 1 84 ? 8.167 -11.727 -5.314 1.00 91.81 84 THR A O 1
ATOM 657 N N . GLY A 1 85 ? 9.168 -10.471 -6.904 1.00 89.25 85 GLY A N 1
ATOM 658 C CA . GLY A 1 85 ? 10.400 -10.159 -6.177 1.00 89.25 85 GLY A CA 1
ATOM 659 C C . GLY A 1 85 ? 10.282 -8.947 -5.255 1.00 89.25 85 GLY A C 1
ATOM 660 O O . GLY A 1 85 ? 10.938 -8.903 -4.215 1.00 89.25 85 GLY A O 1
ATOM 661 N N . ASN A 1 86 ? 9.408 -7.986 -5.570 1.00 92.81 86 ASN A N 1
ATOM 662 C CA . ASN A 1 86 ? 9.080 -6.905 -4.644 1.00 92.81 86 ASN A CA 1
ATOM 663 C C . ASN A 1 86 ? 8.048 -7.401 -3.616 1.00 92.81 86 ASN A C 1
ATOM 665 O O . ASN A 1 86 ? 6.884 -7.634 -3.947 1.00 92.81 86 ASN A O 1
ATOM 669 N N . LEU A 1 87 ? 8.480 -7.545 -2.356 1.00 93.44 87 LEU A N 1
ATOM 670 C CA . LEU A 1 87 ? 7.639 -8.037 -1.258 1.00 93.44 87 LEU A CA 1
ATOM 671 C C . LEU A 1 87 ? 6.347 -7.230 -1.097 1.00 93.44 87 LEU A C 1
ATOM 673 O O . LEU A 1 87 ? 5.299 -7.811 -0.837 1.00 93.44 87 LEU A O 1
ATOM 677 N N . THR A 1 88 ? 6.407 -5.913 -1.278 1.00 94.19 88 THR A N 1
ATOM 678 C CA . THR A 1 88 ? 5.256 -5.019 -1.134 1.00 94.19 88 THR A CA 1
ATOM 679 C C . THR A 1 88 ? 4.239 -5.235 -2.247 1.00 94.19 88 THR A C 1
ATOM 681 O O . THR A 1 88 ? 3.050 -5.365 -1.962 1.00 94.19 88 THR A O 1
ATOM 684 N N . ASN A 1 89 ? 4.695 -5.351 -3.498 1.00 95.44 89 ASN A N 1
ATOM 685 C CA . ASN A 1 89 ? 3.807 -5.660 -4.622 1.00 95.44 89 ASN A CA 1
ATOM 686 C C . ASN A 1 89 ? 3.129 -7.010 -4.413 1.00 95.44 89 ASN A C 1
ATOM 688 O O . ASN A 1 89 ? 1.913 -7.119 -4.542 1.00 95.44 89 ASN A O 1
ATOM 692 N N . ARG A 1 90 ? 3.903 -8.024 -4.019 1.00 95.62 90 ARG A N 1
ATOM 693 C CA . ARG A 1 90 ? 3.372 -9.358 -3.759 1.00 95.62 90 ARG A CA 1
ATOM 694 C C . ARG A 1 90 ? 2.323 -9.350 -2.646 1.00 95.62 90 ARG A C 1
ATOM 696 O O . ARG A 1 90 ? 1.273 -9.959 -2.820 1.00 95.62 90 ARG A O 1
ATOM 703 N N . SER A 1 91 ? 2.575 -8.643 -1.544 1.00 95.56 91 SER A N 1
ATOM 704 C CA . SER A 1 91 ? 1.624 -8.521 -0.431 1.00 95.56 91 SER A CA 1
ATOM 705 C C . SER A 1 91 ? 0.340 -7.800 -0.840 1.00 95.56 91 SER A C 1
ATOM 707 O O . SER A 1 91 ? -0.745 -8.292 -0.545 1.00 95.56 91 SER A O 1
ATOM 709 N N . LEU A 1 92 ? 0.444 -6.684 -1.571 1.00 95.00 92 LEU A N 1
ATOM 710 C CA . LEU A 1 92 ? -0.721 -5.965 -2.096 1.00 95.00 92 LEU A CA 1
ATOM 711 C C . LEU A 1 92 ? -1.568 -6.860 -3.006 1.00 95.00 92 LEU A C 1
ATOM 713 O O . LEU A 1 92 ? -2.784 -6.926 -2.851 1.00 95.00 92 LEU A O 1
ATOM 717 N N . LEU A 1 93 ? -0.931 -7.565 -3.944 1.00 95.44 93 LEU A N 1
ATOM 718 C CA . LEU A 1 93 ? -1.631 -8.417 -4.903 1.00 95.44 93 LEU A CA 1
ATOM 719 C C . LEU A 1 93 ? -2.289 -9.624 -4.226 1.00 95.44 93 LEU A C 1
ATOM 721 O O . LEU A 1 93 ? -3.462 -9.886 -4.489 1.00 95.44 93 LEU A O 1
ATOM 725 N N . ALA A 1 94 ? -1.573 -10.312 -3.334 1.00 94.75 94 ALA A N 1
ATOM 726 C CA . ALA A 1 94 ? -2.102 -11.459 -2.599 1.00 94.75 94 ALA A CA 1
ATOM 727 C C . ALA A 1 94 ? -3.289 -11.051 -1.715 1.00 94.75 94 ALA A C 1
ATOM 729 O O . ALA A 1 94 ? -4.376 -11.617 -1.828 1.00 94.75 94 ALA A O 1
ATOM 730 N N . GLN A 1 95 ? -3.133 -9.990 -0.920 1.00 94.94 95 GLN A N 1
ATOM 731 C CA . GLN A 1 95 ? -4.197 -9.522 -0.037 1.00 94.94 95 GLN A CA 1
ATOM 732 C C . GLN A 1 95 ? -5.426 -9.056 -0.832 1.00 94.94 95 GLN A C 1
ATOM 734 O O . GLN A 1 95 ? -6.566 -9.344 -0.465 1.00 94.94 95 GLN A O 1
ATOM 739 N N . ALA A 1 96 ? -5.228 -8.375 -1.963 1.00 91.56 96 ALA A N 1
ATOM 740 C CA . ALA A 1 96 ? -6.323 -7.954 -2.830 1.00 91.56 96 ALA A CA 1
ATOM 741 C C . ALA A 1 96 ? -7.062 -9.148 -3.472 1.00 91.56 96 ALA A C 1
ATOM 743 O O . ALA A 1 96 ? -8.253 -9.054 -3.763 1.00 91.56 96 ALA A O 1
ATOM 744 N N . GLN A 1 97 ? -6.395 -10.282 -3.698 1.00 88.62 97 GLN A N 1
ATOM 745 C CA . GLN A 1 97 ? -7.063 -11.509 -4.144 1.00 88.62 97 GLN A CA 1
ATOM 746 C C . GLN A 1 97 ? -7.897 -12.139 -3.021 1.00 88.62 97 GLN A C 1
ATOM 748 O O . GLN A 1 97 ? -9.055 -12.486 -3.248 1.00 88.62 97 GLN A O 1
ATOM 753 N N . GLU A 1 98 ? -7.346 -12.222 -1.809 1.00 86.75 98 GLU A N 1
ATOM 754 C CA . GLU A 1 98 ? -8.010 -12.807 -0.634 1.00 86.75 98 GLU A CA 1
ATOM 755 C C . GLU A 1 98 ? -9.268 -12.043 -0.214 1.00 86.75 98 GLU A C 1
ATOM 757 O O . GLU A 1 98 ? -10.267 -12.642 0.177 1.00 86.75 98 GLU A O 1
ATOM 762 N N . THR A 1 99 ? -9.260 -10.717 -0.354 1.00 79.50 99 THR A N 1
ATOM 763 C CA . THR A 1 99 ? -10.381 -9.860 0.072 1.00 79.50 99 THR A CA 1
ATOM 764 C C . THR A 1 99 ? -11.567 -9.889 -0.920 1.00 79.50 99 THR A C 1
ATOM 766 O O . THR A 1 99 ? -12.481 -9.075 -0.826 1.00 79.50 99 THR A O 1
ATOM 769 N N . GLY A 1 100 ? -11.571 -10.795 -1.915 1.00 67.25 100 GLY A N 1
ATOM 770 C CA . GLY A 1 100 ? -12.630 -10.909 -2.940 1.00 67.25 100 GLY A CA 1
ATOM 771 C C . GLY A 1 100 ? -12.674 -9.742 -3.934 1.00 67.25 100 GLY A C 1
ATOM 772 O O . GLY A 1 100 ? -13.555 -9.642 -4.787 1.00 67.25 100 GLY A O 1
ATOM 773 N N . VAL A 1 101 ? -11.673 -8.877 -3.851 1.00 59.84 101 VAL A N 1
ATOM 774 C CA . VAL A 1 101 ? -11.522 -7.619 -4.579 1.00 59.84 101 VAL A CA 1
ATOM 775 C C . VAL A 1 101 ? -11.183 -7.837 -6.070 1.00 59.84 101 VAL A C 1
ATOM 777 O O . VAL A 1 101 ? -11.168 -6.898 -6.859 1.00 59.84 101 VAL A O 1
ATOM 780 N N . GLY A 1 102 ? -10.979 -9.088 -6.498 1.00 48.88 102 GLY A N 1
ATOM 781 C CA . GLY A 1 102 ? -10.672 -9.463 -7.882 1.00 48.88 102 GLY A CA 1
ATOM 782 C C . GLY A 1 102 ? -11.764 -10.195 -8.670 1.00 48.88 102 GLY A C 1
ATOM 783 O O . GLY A 1 102 ? -11.430 -10.697 -9.736 1.00 48.88 102 GLY A O 1
ATOM 784 N N . ALA A 1 103 ? -13.008 -10.315 -8.185 1.00 43.00 103 ALA A N 1
ATOM 785 C CA . ALA A 1 103 ? -14.002 -11.225 -8.787 1.00 43.00 103 ALA A CA 1
ATOM 786 C C . ALA A 1 103 ? -15.348 -10.593 -9.208 1.00 43.00 103 ALA A C 1
ATOM 788 O O . ALA A 1 103 ? -16.347 -11.304 -9.316 1.00 43.00 103 ALA A O 1
ATOM 789 N N . ARG A 1 104 ? -15.409 -9.280 -9.467 1.00 43.97 104 ARG A N 1
ATOM 790 C CA . ARG A 1 104 ? -16.540 -8.668 -10.194 1.00 43.97 104 ARG A CA 1
ATOM 791 C C . ARG A 1 104 ? -16.038 -7.592 -11.153 1.00 43.97 104 ARG A C 1
ATOM 793 O O . ARG A 1 104 ? -15.797 -6.462 -10.739 1.00 43.97 104 ARG A O 1
ATOM 800 N N . GLY A 1 105 ? -15.893 -7.982 -12.411 1.00 37.91 105 GLY A N 1
ATOM 801 C CA . GLY A 1 105 ? -15.576 -7.146 -13.565 1.00 37.91 105 GLY A CA 1
ATOM 802 C C . GLY A 1 105 ? -15.661 -8.006 -14.807 1.00 37.91 105 GLY A C 1
ATOM 803 O O . GLY A 1 105 ? -14.893 -8.990 -14.846 1.00 37.91 105 GLY A O 1
#

pLDDT: mean 84.22, std 16.24, range [37.91, 96.94]